Protein AF-A0A848WX81-F1 (afdb_monomer)

Mean predicted aligned error: 7.04 Å

Solvent-accessible surface area (backbone atoms only — not comparable to full-atom values): 6512 Å² total; per-residue (Å²): 119,95,84,61,68,53,69,89,22,53,41,57,75,42,74,64,41,34,49,52,48,50,52,27,6,57,24,50,60,36,58,73,64,52,86,50,40,53,84,55,21,30,39,70,46,31,45,72,75,39,48,68,60,40,50,52,48,36,71,75,60,50,92,62,84,68,62,65,68,58,79,91,73,51,80,84,51,75,95,47,70,89,64,57,77,91,72,55,85,74,92,71,80,56,77,88,65,72,72,63,75,82,85,122

Radius of gyration: 19.51 Å; Cα contacts (8 Å, |Δi|>4): 90; chains: 1; bounding box: 43×39×43 Å

pLDDT: mean 90.36, std 10.12, range [44.41, 98.38]

Secondary structure (DSSP, 8-state):
-TT-TTTTSGGGS-HHHHHHHHHHHHTT-SPPSSSS--S--SHHHHHHH-HHHHHHHHHHHTT-------GGG----GGGTT--GGGPPPP---GGGTT-----

Sequence (104 aa):
MAAGLWKDKYAANNKNEYFAEGVQSWFDNNREPDHDHNHVNTRAELIEYDPDLAALLKEVFGDTELVYVRPPDRKDQAHLKGYDYSKSPKFVWPKRLRLIDLKK

Foldseek 3Di:
DVVCPQPQAQLPPDVVSVLVQLVQQDQLRHDDDDNRDYHRRHLVSCCVRPVPSNVVVCVVPNPDPHHDDDPVRDPPCVVCVVPDPVPDDDDDDDPVVVPDPPPD

Str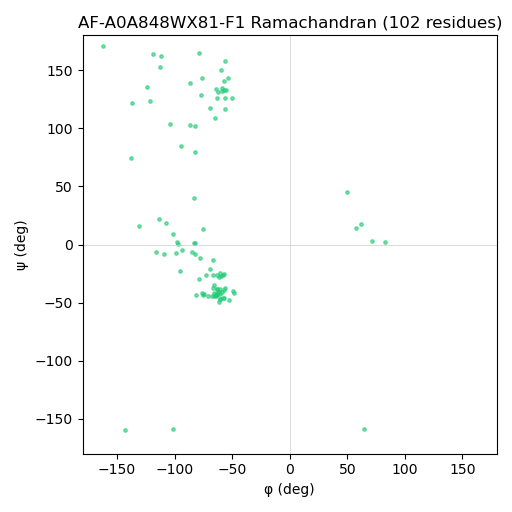ucture (mmCIF, N/CA/C/O backbone):
data_AF-A0A848WX81-F1
#
_entry.id   AF-A0A848WX81-F1
#
loop_
_atom_site.group_PDB
_atom_site.id
_atom_site.type_symbol
_atom_site.label_atom_id
_atom_site.label_alt_id
_atom_site.label_comp_id
_atom_site.label_asym_id
_atom_site.label_entity_id
_atom_site.label_seq_id
_atom_site.pdbx_PDB_ins_code
_atom_site.Cartn_x
_atom_site.Cartn_y
_atom_site.Cartn_z
_atom_site.occupancy
_atom_site.B_iso_or_equiv
_atom_site.auth_seq_id
_atom_site.auth_comp_id
_atom_site.auth_asym_id
_atom_site.auth_atom_id
_atom_site.pdbx_PDB_model_num
ATOM 1 N N . MET A 1 1 ? -9.567 9.432 14.082 1.00 59.78 1 MET A N 1
ATOM 2 C CA . MET A 1 1 ? -10.031 8.030 14.129 1.00 59.78 1 MET A CA 1
ATOM 3 C C . MET A 1 1 ? -10.506 7.725 15.537 1.00 59.78 1 MET A C 1
ATOM 5 O O . MET A 1 1 ? -9.754 7.978 16.468 1.00 59.78 1 MET A O 1
ATOM 9 N N . ALA A 1 2 ? -11.751 7.275 15.709 1.00 61.84 2 ALA A N 1
ATOM 10 C CA . ALA A 1 2 ? -12.356 7.094 17.035 1.00 61.84 2 ALA A CA 1
ATOM 11 C C . ALA A 1 2 ? -11.789 5.884 17.807 1.00 61.84 2 ALA A C 1
ATOM 13 O O . ALA A 1 2 ? -11.771 5.905 19.032 1.00 61.84 2 ALA A O 1
ATOM 14 N N . ALA A 1 3 ? -11.275 4.874 17.098 1.00 80.19 3 ALA A N 1
ATOM 15 C CA . ALA A 1 3 ? -10.751 3.637 17.684 1.00 80.19 3 ALA A CA 1
ATOM 16 C C . ALA A 1 3 ? -9.280 3.715 18.151 1.00 80.19 3 ALA A C 1
ATOM 18 O O . ALA A 1 3 ? -8.773 2.765 18.734 1.00 80.19 3 ALA A O 1
ATOM 19 N N . GLY A 1 4 ? -8.564 4.817 17.884 1.00 87.69 4 GLY A N 1
ATOM 20 C CA . GLY A 1 4 ? -7.137 4.949 18.227 1.00 87.69 4 GLY A CA 1
ATOM 21 C C . GLY A 1 4 ? -6.177 4.105 17.372 1.00 87.69 4 GLY A C 1
ATOM 22 O O . GLY A 1 4 ? -4.970 4.148 17.605 1.00 87.69 4 GLY A O 1
ATOM 23 N N . LEU A 1 5 ? -6.693 3.382 16.374 1.00 93.38 5 LEU A N 1
ATOM 24 C CA . LEU A 1 5 ? -5.895 2.665 15.380 1.00 93.38 5 LEU A CA 1
ATOM 25 C C . LEU A 1 5 ? -4.990 3.627 14.605 1.00 93.38 5 LEU A C 1
ATOM 27 O O . LEU A 1 5 ? -5.319 4.805 14.444 1.00 93.38 5 LEU A O 1
ATOM 31 N N . TRP A 1 6 ? -3.844 3.114 14.152 1.00 94.12 6 TRP A N 1
ATOM 32 C CA . TRP A 1 6 ? -2.838 3.832 13.359 1.00 94.12 6 TRP A CA 1
ATOM 33 C C . TRP A 1 6 ? -2.270 5.094 14.017 1.00 94.12 6 TRP A C 1
ATOM 35 O O . TRP A 1 6 ? -1.639 5.913 13.351 1.00 94.12 6 TRP A O 1
ATOM 45 N N . LYS A 1 7 ? -2.496 5.287 15.320 1.00 93.88 7 LYS A N 1
ATOM 46 C CA . LYS A 1 7 ? -2.049 6.480 16.033 1.00 93.88 7 LYS A CA 1
ATOM 47 C C . LYS A 1 7 ? -0.541 6.686 15.860 1.00 93.88 7 LYS A C 1
ATOM 49 O O . LYS A 1 7 ? 0.239 5.754 16.032 1.00 93.88 7 LYS A O 1
ATOM 54 N N . ASP A 1 8 ? -0.172 7.924 15.539 1.00 93.50 8 ASP A N 1
ATOM 55 C CA . ASP A 1 8 ? 1.205 8.371 15.293 1.00 93.50 8 ASP A CA 1
ATOM 56 C C . ASP A 1 8 ? 1.890 7.671 14.098 1.00 93.50 8 ASP A C 1
ATOM 58 O O . ASP A 1 8 ? 3.110 7.719 13.967 1.00 93.50 8 ASP A O 1
ATOM 62 N N . LYS A 1 9 ? 1.111 7.033 13.211 1.00 95.12 9 LYS A N 1
ATOM 63 C CA . LYS A 1 9 ? 1.584 6.371 11.987 1.00 95.12 9 LYS A CA 1
ATOM 64 C C . LYS A 1 9 ? 1.123 7.090 10.733 1.00 95.12 9 LYS A C 1
ATOM 66 O O . LYS A 1 9 ? 0.168 7.866 10.760 1.00 95.12 9 LYS A O 1
ATOM 71 N N . TYR A 1 10 ? 1.786 6.801 9.616 1.00 93.56 10 TYR A N 1
ATOM 72 C CA . TYR A 1 10 ? 1.555 7.477 8.343 1.00 93.56 10 TYR A CA 1
ATOM 73 C C . TYR A 1 10 ? 0.097 7.372 7.880 1.00 93.56 10 TYR A C 1
ATOM 75 O O . TYR A 1 10 ? -0.495 8.370 7.468 1.00 93.56 10 TYR A O 1
ATOM 83 N N . ALA A 1 11 ? -0.523 6.206 8.085 1.00 95.00 11 ALA A N 1
ATOM 84 C CA . ALA A 1 11 ? -1.939 5.961 7.814 1.00 95.00 11 ALA A CA 1
ATOM 85 C C . ALA A 1 11 ? -2.893 6.923 8.554 1.00 95.00 11 ALA A C 1
ATOM 87 O O . ALA A 1 11 ? -3.994 7.188 8.077 1.00 95.00 11 ALA A O 1
ATOM 88 N N . ALA A 1 12 ? -2.493 7.494 9.698 1.00 95.06 12 ALA A N 1
ATOM 89 C CA . ALA A 1 12 ? -3.313 8.455 10.437 1.00 95.06 12 ALA A CA 1
ATOM 90 C C . ALA A 1 12 ? -3.233 9.895 9.916 1.00 95.06 12 ALA A C 1
ATOM 92 O O . ALA A 1 12 ? -4.012 10.736 10.371 1.00 95.06 12 ALA A O 1
ATOM 93 N N . ASN A 1 13 ? -2.337 10.194 8.970 1.00 95.00 13 ASN A N 1
ATOM 94 C CA . ASN A 1 13 ? -2.127 11.560 8.493 1.00 95.00 13 ASN A CA 1
ATOM 95 C C . ASN A 1 13 ? -3.348 12.124 7.758 1.00 95.00 13 ASN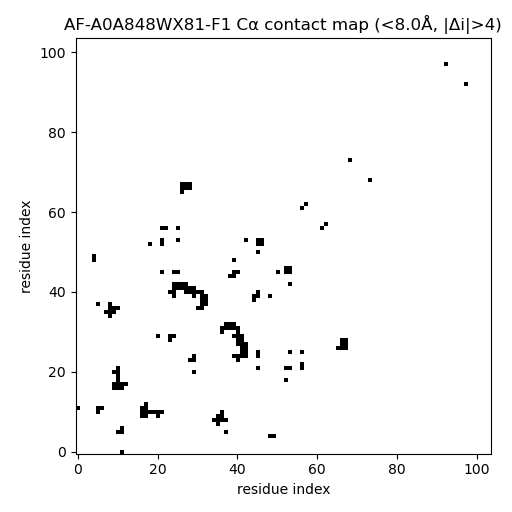 A C 1
ATOM 97 O O . ASN A 1 13 ? -3.719 13.279 7.966 1.00 95.00 13 ASN A O 1
ATOM 101 N N . ASN A 1 14 ? -3.972 11.338 6.876 1.00 95.31 14 ASN A N 1
ATOM 102 C CA . ASN A 1 14 ? -5.202 11.723 6.188 1.00 95.31 14 ASN A CA 1
ATOM 103 C C . ASN A 1 14 ? -5.926 10.499 5.598 1.00 95.31 14 ASN A C 1
ATOM 105 O O . ASN A 1 14 ? -5.382 9.401 5.545 1.00 95.31 14 ASN A O 1
ATOM 109 N N . LYS A 1 15 ? -7.156 10.703 5.107 1.00 95.75 15 LYS A N 1
ATOM 110 C CA . LYS A 1 15 ? -7.994 9.630 4.542 1.00 95.75 15 LYS A CA 1
ATOM 111 C C . LYS A 1 15 ? -7.395 8.929 3.314 1.00 95.75 15 LYS A C 1
ATOM 113 O O . LYS A 1 15 ? -7.732 7.779 3.063 1.00 95.75 15 LYS A O 1
ATOM 118 N N . ASN A 1 16 ? -6.560 9.622 2.537 1.00 97.50 16 ASN A N 1
ATOM 119 C CA . ASN A 1 16 ? -5.927 9.041 1.357 1.00 97.50 16 ASN A CA 1
ATOM 120 C C . ASN A 1 16 ? -4.778 8.123 1.781 1.00 97.50 16 ASN A C 1
ATOM 122 O O . ASN A 1 16 ? -4.690 7.029 1.242 1.00 97.50 16 ASN A O 1
ATOM 126 N N . GLU A 1 17 ? -3.970 8.522 2.772 1.00 97.19 17 GLU A N 1
ATOM 127 C CA . GLU A 1 17 ? -2.936 7.639 3.337 1.00 97.19 17 GLU A CA 1
ATOM 128 C C . GLU A 1 17 ? -3.557 6.449 4.056 1.00 97.19 17 GLU A C 1
ATOM 130 O O . GLU A 1 17 ? -3.128 5.327 3.846 1.00 97.19 17 GLU A O 1
ATOM 135 N N . TYR A 1 18 ? -4.628 6.660 4.822 1.00 97.12 18 TYR A N 1
ATOM 136 C CA . TYR A 1 18 ? -5.376 5.569 5.448 1.00 97.12 18 TYR A CA 1
ATOM 137 C C . TYR A 1 18 ? -5.806 4.507 4.428 1.00 97.12 18 TYR A C 1
ATOM 139 O O . TYR A 1 18 ? -5.583 3.313 4.619 1.00 97.12 18 TYR A O 1
ATOM 147 N N . PHE A 1 19 ? -6.376 4.950 3.303 1.00 98.12 19 PHE A N 1
ATOM 148 C CA . PHE A 1 19 ? -6.755 4.048 2.224 1.00 98.12 19 PHE A CA 1
ATOM 149 C C . PHE A 1 19 ? -5.533 3.419 1.541 1.00 98.12 19 PHE A C 1
ATOM 151 O O . PHE A 1 19 ? -5.529 2.216 1.306 1.00 98.12 19 PHE A O 1
ATOM 158 N N . ALA A 1 20 ? -4.492 4.196 1.235 1.00 98.00 20 ALA A N 1
ATOM 159 C CA . ALA A 1 20 ? -3.301 3.710 0.541 1.00 98.00 20 ALA A CA 1
ATOM 160 C C . ALA A 1 20 ? -2.524 2.670 1.361 1.00 98.00 20 ALA A C 1
ATOM 162 O O . ALA A 1 20 ? -2.136 1.637 0.821 1.00 98.00 20 ALA A O 1
ATOM 163 N N . GLU A 1 21 ? -2.334 2.913 2.654 1.00 98.00 21 GLU A N 1
ATOM 164 C CA . GLU A 1 21 ? -1.693 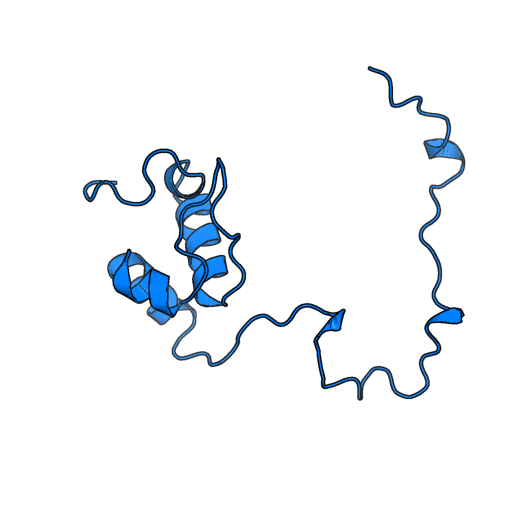1.991 3.594 1.00 98.00 21 GLU A CA 1
ATOM 165 C C . GLU A 1 21 ? -2.519 0.710 3.752 1.00 98.00 21 GLU A C 1
ATOM 167 O O . GLU A 1 21 ? -1.982 -0.392 3.643 1.00 98.00 21 GLU A O 1
ATOM 172 N N . GLY A 1 22 ? -3.845 0.836 3.873 1.00 97.69 22 GLY A N 1
ATOM 173 C CA . GLY A 1 22 ? -4.750 -0.311 3.852 1.00 97.69 22 GLY A CA 1
ATOM 174 C C . GLY A 1 22 ? -4.629 -1.139 2.572 1.00 97.69 22 GLY A C 1
ATOM 175 O O . GLY A 1 22 ? -4.525 -2.360 2.640 1.00 97.69 22 GLY A O 1
ATOM 176 N N . VAL A 1 23 ? -4.598 -0.495 1.400 1.00 97.88 23 VAL A N 1
ATOM 177 C CA . VAL A 1 23 ? -4.413 -1.169 0.101 1.00 97.88 23 VAL A CA 1
ATOM 178 C C . VAL A 1 23 ? -3.075 -1.902 0.045 1.00 97.88 23 VAL A C 1
ATOM 180 O O . VAL A 1 23 ? -3.023 -3.030 -0.442 1.00 97.88 23 VAL A O 1
ATOM 183 N N . GLN A 1 24 ? -1.995 -1.291 0.539 1.00 97.50 24 GLN A N 1
ATOM 184 C CA . GLN A 1 24 ? -0.691 -1.947 0.598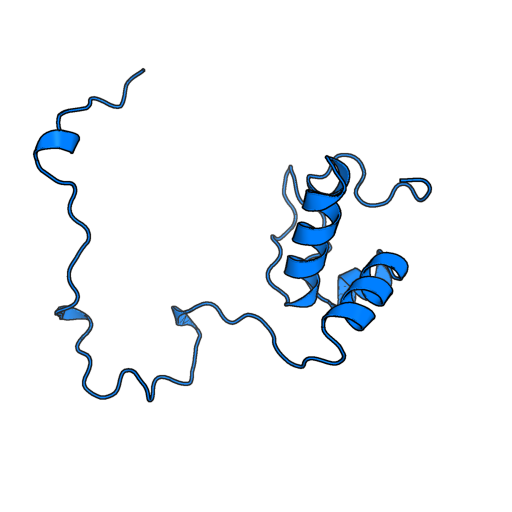 1.00 97.50 24 GLN A CA 1
ATOM 185 C C . GLN A 1 24 ? -0.756 -3.213 1.458 1.00 97.50 24 GLN A C 1
ATOM 187 O O . GLN A 1 24 ? -0.320 -4.266 0.993 1.00 97.50 24 GLN A O 1
ATOM 192 N N . SER A 1 25 ? -1.360 -3.150 2.650 1.00 97.75 25 SER A N 1
ATOM 193 C CA . SER A 1 25 ? -1.514 -4.324 3.519 1.00 97.75 25 SER A CA 1
ATOM 194 C C . SER A 1 25 ? -2.459 -5.360 2.899 1.00 97.75 25 SER A C 1
ATOM 196 O O . SER A 1 25 ? -2.166 -6.546 2.939 1.00 97.75 25 SER A O 1
ATOM 198 N N . TRP A 1 26 ? -3.533 -4.948 2.215 1.00 98.00 26 TRP A N 1
ATOM 199 C CA . TRP A 1 26 ? -4.466 -5.856 1.529 1.00 98.00 26 TRP A CA 1
ATOM 200 C C . TRP A 1 26 ? -3.807 -6.727 0.451 1.00 98.00 26 TRP A C 1
ATOM 202 O O . TRP A 1 26 ? -4.301 -7.817 0.159 1.00 98.00 26 TRP A O 1
ATOM 212 N N . PHE A 1 27 ? -2.708 -6.267 -0.148 1.00 97.62 27 PHE A N 1
ATOM 213 C CA . PHE A 1 27 ? -1.936 -7.012 -1.148 1.00 97.62 27 PHE A CA 1
ATOM 214 C C . PHE A 1 27 ? -0.584 -7.523 -0.615 1.00 97.62 27 PHE A C 1
ATOM 216 O O . PHE A 1 27 ? 0.291 -7.850 -1.418 1.00 97.62 27 PHE A O 1
ATOM 223 N N . ASP A 1 28 ? -0.416 -7.588 0.709 1.00 96.62 28 ASP A N 1
ATOM 224 C CA . ASP A 1 28 ? 0.801 -7.990 1.434 1.00 96.62 28 ASP A CA 1
ATOM 225 C C . ASP A 1 28 ? 2.069 -7.266 0.949 1.00 96.62 28 ASP A C 1
ATOM 227 O O . ASP A 1 28 ? 3.118 -7.861 0.689 1.00 96.62 28 ASP A O 1
ATOM 231 N N . ASN A 1 29 ? 1.955 -5.953 0.762 1.00 95.88 29 ASN A N 1
ATOM 232 C CA . ASN A 1 29 ? 3.034 -5.102 0.273 1.00 95.88 29 ASN A CA 1
ATOM 233 C C . ASN A 1 29 ? 3.244 -3.845 1.124 1.00 95.88 29 ASN A C 1
ATOM 235 O O . ASN A 1 29 ? 3.873 -2.897 0.650 1.00 95.88 29 ASN A O 1
ATOM 239 N N . ASN A 1 30 ? 2.705 -3.791 2.343 1.00 96.00 30 ASN A N 1
ATOM 240 C CA . ASN A 1 30 ? 3.054 -2.687 3.230 1.00 96.00 30 ASN A CA 1
ATOM 241 C C . ASN A 1 30 ? 4.425 -2.928 3.877 1.00 96.00 30 ASN A C 1
ATOM 243 O O . ASN A 1 30 ? 4.993 -4.024 3.825 1.00 96.00 30 ASN A O 1
ATOM 247 N N . ARG A 1 31 ? 4.990 -1.875 4.457 1.00 93.25 31 ARG A N 1
ATOM 248 C CA . ARG A 1 31 ? 6.278 -1.920 5.136 1.00 93.25 31 ARG A CA 1
ATOM 249 C C . ARG A 1 31 ? 6.162 -2.570 6.505 1.00 93.25 31 ARG A C 1
ATOM 251 O O . ARG A 1 31 ? 5.205 -2.358 7.238 1.00 93.25 31 ARG A O 1
ATOM 258 N N . GLU A 1 32 ? 7.206 -3.320 6.836 1.00 90.94 32 GLU A N 1
ATOM 259 C CA . GLU A 1 32 ? 7.484 -3.775 8.196 1.00 90.94 32 GLU A CA 1
ATOM 260 C C . GLU A 1 32 ? 7.577 -2.583 9.171 1.00 90.94 32 GLU A C 1
ATOM 262 O O . GLU A 1 32 ? 7.879 -1.464 8.738 1.00 90.94 32 GLU A O 1
ATOM 267 N N . PRO A 1 33 ? 7.385 -2.814 10.483 1.00 93.38 33 PRO A N 1
ATOM 268 C CA . PRO A 1 33 ? 7.408 -1.765 11.491 1.00 93.38 33 PRO A CA 1
ATOM 269 C C . PRO A 1 33 ? 8.638 -0.861 11.410 1.00 93.38 33 PRO A C 1
ATOM 271 O O . PRO A 1 33 ? 9.782 -1.310 11.519 1.00 93.38 33 PRO A O 1
ATOM 274 N N . ASP A 1 34 ? 8.390 0.441 11.328 1.00 92.56 34 ASP A N 1
ATOM 275 C CA . ASP A 1 34 ? 9.413 1.471 11.456 1.00 92.56 34 ASP A CA 1
ATOM 276 C C . ASP A 1 34 ? 8.850 2.696 12.205 1.00 92.56 34 ASP A C 1
ATOM 278 O O . ASP A 1 34 ? 7.888 2.601 12.980 1.00 92.56 34 ASP A O 1
ATOM 282 N N . HIS A 1 35 ? 9.486 3.855 12.041 1.00 92.81 35 HIS A N 1
ATOM 283 C CA . HIS A 1 35 ? 8.994 5.097 12.629 1.00 92.81 35 HIS A CA 1
ATOM 284 C C . HIS A 1 35 ? 7.553 5.404 12.183 1.00 92.81 35 HIS A C 1
ATOM 286 O O . HIS A 1 35 ? 6.689 5.669 13.022 1.00 92.81 35 HIS A O 1
ATOM 292 N N . ASP A 1 36 ? 7.283 5.271 10.888 1.00 93.25 36 ASP A N 1
ATOM 293 C CA . ASP A 1 36 ? 6.063 5.713 10.219 1.00 93.25 36 ASP A CA 1
ATOM 294 C C . ASP A 1 36 ? 5.019 4.594 10.075 1.00 93.25 36 ASP A C 1
ATOM 296 O O . ASP A 1 36 ? 3.825 4.885 10.005 1.00 93.25 36 ASP A O 1
ATOM 300 N N . HIS A 1 37 ? 5.434 3.325 10.108 1.00 95.00 37 HIS A N 1
ATOM 301 C CA . HIS A 1 37 ? 4.578 2.149 9.908 1.00 95.00 37 HIS A CA 1
ATOM 302 C C . HIS A 1 37 ? 4.452 1.331 11.206 1.00 95.00 37 HIS A C 1
ATOM 304 O O . HIS A 1 37 ? 5.303 1.402 12.100 1.00 95.00 37 HIS A O 1
ATOM 310 N N . ASN A 1 38 ? 3.345 0.608 11.372 1.00 93.38 38 ASN A N 1
ATOM 311 C CA . ASN A 1 38 ? 3.145 -0.331 12.483 1.00 93.38 38 ASN A CA 1
ATOM 312 C C . ASN A 1 38 ? 3.373 -1.780 12.005 1.00 93.38 38 ASN A C 1
ATOM 314 O O . ASN A 1 38 ? 4.073 -2.004 11.029 1.00 93.38 38 ASN A O 1
ATOM 318 N N . HIS A 1 39 ? 2.823 -2.756 12.726 1.00 95.62 39 HIS A N 1
ATOM 319 C CA . HIS A 1 39 ? 2.944 -4.187 12.426 1.00 95.62 39 HIS A CA 1
ATOM 320 C C . HIS A 1 39 ? 1.964 -4.699 11.368 1.00 95.62 39 HIS A C 1
ATOM 322 O O . HIS A 1 39 ? 1.929 -5.893 11.136 1.00 95.62 39 HIS A O 1
ATOM 328 N N . VAL A 1 40 ? 1.121 -3.845 10.786 1.00 97.25 40 VAL A N 1
ATOM 329 C CA . VAL A 1 40 ? 0.045 -4.288 9.896 1.00 97.25 40 VAL A CA 1
ATOM 330 C C . VAL A 1 40 ? 0.530 -4.223 8.459 1.00 97.25 40 VAL A C 1
ATOM 332 O O . VAL A 1 40 ? 0.288 -3.234 7.763 1.00 97.25 40 VAL A O 1
ATOM 335 N N . ASN A 1 41 ? 1.208 -5.271 7.997 1.00 97.06 41 ASN A N 1
ATOM 336 C CA . ASN A 1 41 ? 1.769 -5.313 6.649 1.00 97.06 41 ASN A CA 1
ATOM 337 C C . ASN A 1 41 ? 1.187 -6.374 5.720 1.00 97.06 41 ASN A C 1
ATOM 339 O O . ASN A 1 41 ? 1.441 -6.330 4.512 1.00 97.06 41 ASN A O 1
ATOM 343 N N . THR A 1 42 ? 0.331 -7.239 6.249 1.00 97.19 42 THR A N 1
ATOM 344 C CA . THR A 1 42 ? -0.397 -8.265 5.500 1.00 97.19 42 THR A CA 1
ATOM 345 C C . THR A 1 42 ? -1.910 -8.081 5.584 1.00 97.19 42 THR A C 1
ATOM 347 O O . THR A 1 42 ? -2.441 -7.398 6.467 1.00 97.19 42 THR A O 1
ATOM 350 N N . ARG A 1 43 ? -2.641 -8.741 4.680 1.00 97.50 43 ARG A N 1
ATOM 351 C CA . ARG A 1 43 ? -4.106 -8.751 4.690 1.00 97.50 43 ARG A CA 1
ATOM 352 C C . ARG A 1 43 ? -4.637 -9.404 5.958 1.00 97.50 43 ARG A C 1
ATOM 354 O O . ARG A 1 43 ? -5.644 -8.956 6.496 1.00 97.50 43 ARG A O 1
ATOM 361 N N . ALA A 1 44 ? -3.972 -10.462 6.419 1.00 97.25 44 ALA A N 1
ATOM 362 C CA . ALA A 1 44 ? -4.357 -11.180 7.627 1.00 97.25 44 ALA A CA 1
ATOM 363 C C . ALA A 1 44 ? -4.296 -10.264 8.857 1.00 97.25 44 ALA A C 1
ATOM 365 O O . ALA A 1 44 ? -5.286 -10.146 9.575 1.00 97.25 44 ALA A O 1
ATOM 366 N N . GLU A 1 45 ? -3.183 -9.551 9.040 1.00 97.88 45 GLU A N 1
ATOM 367 C CA . GLU A 1 45 ? -3.038 -8.577 10.128 1.00 97.88 45 GLU A CA 1
ATOM 368 C C . GLU A 1 45 ? -4.034 -7.428 9.990 1.00 97.88 45 GLU A C 1
ATOM 370 O O . GLU A 1 45 ? -4.589 -6.983 10.989 1.00 97.88 45 GLU A O 1
ATOM 375 N N . LEU A 1 46 ? -4.308 -6.962 8.765 1.00 97.75 46 LEU A N 1
ATOM 376 C CA . LEU A 1 46 ? -5.277 -5.890 8.543 1.00 97.75 46 LEU A CA 1
ATOM 377 C C . LEU A 1 46 ? -6.694 -6.302 8.954 1.00 97.75 46 LEU A C 1
ATOM 379 O O . LEU A 1 46 ? -7.390 -5.513 9.584 1.00 97.75 46 LEU A O 1
ATOM 383 N N . ILE A 1 47 ? -7.115 -7.525 8.623 1.00 97.44 47 ILE A N 1
ATOM 384 C CA . ILE A 1 47 ? -8.428 -8.060 9.015 1.00 97.44 47 ILE A CA 1
ATOM 385 C C . ILE A 1 47 ? -8.567 -8.112 10.541 1.00 97.44 47 ILE A C 1
ATOM 387 O O . ILE A 1 47 ? -9.646 -7.834 11.062 1.00 97.44 47 ILE A O 1
ATOM 391 N N . GLU A 1 48 ? -7.496 -8.466 11.253 1.00 97.88 48 GLU A N 1
ATOM 392 C CA . GLU A 1 48 ? -7.492 -8.519 12.717 1.00 97.88 48 GLU A CA 1
ATOM 393 C C . GLU A 1 48 ? -7.444 -7.120 13.351 1.00 97.88 48 GLU A C 1
ATOM 395 O O . GLU A 1 48 ? -8.165 -6.846 14.310 1.00 97.88 48 GLU A O 1
ATOM 400 N N . TYR A 1 49 ? -6.612 -6.230 12.810 1.00 97.44 49 TYR A N 1
ATOM 401 C CA . TYR A 1 49 ? -6.330 -4.920 13.390 1.00 97.44 49 TYR A CA 1
ATOM 402 C C . TYR A 1 49 ? -7.399 -3.864 13.080 1.00 97.44 49 TYR A C 1
ATOM 404 O O . TYR A 1 49 ? -7.781 -3.098 13.966 1.00 97.44 49 TYR A O 1
ATOM 412 N N . ASP A 1 50 ? -7.866 -3.803 11.830 1.00 97.75 50 ASP A N 1
ATOM 413 C CA . ASP A 1 50 ? -8.816 -2.803 11.330 1.00 97.75 50 ASP A CA 1
ATOM 414 C C . ASP A 1 50 ? -9.876 -3.462 10.422 1.00 97.75 50 ASP A C 1
ATOM 416 O O . ASP A 1 50 ? -9.834 -3.342 9.189 1.00 97.75 50 ASP A O 1
ATOM 420 N N . PRO A 1 51 ? -10.837 -4.197 11.015 1.00 97.50 51 PRO A N 1
ATOM 421 C CA . PRO A 1 51 ? -11.837 -4.951 10.262 1.00 97.50 51 PRO A CA 1
ATOM 422 C C . PRO A 1 51 ? -12.761 -4.061 9.419 1.00 97.50 51 PRO A C 1
ATOM 424 O O . PRO A 1 51 ? -13.257 -4.511 8.386 1.00 97.50 51 PRO A O 1
ATOM 427 N N . ASP A 1 52 ? -12.970 -2.801 9.813 1.00 97.12 52 ASP A N 1
ATOM 428 C CA . ASP A 1 52 ? -13.788 -1.849 9.057 1.00 97.12 52 ASP A CA 1
ATOM 429 C C . ASP A 1 52 ? -13.079 -1.424 7.763 1.00 97.12 52 ASP A C 1
ATOM 431 O O . ASP A 1 52 ? -13.686 -1.422 6.686 1.00 97.12 52 ASP A O 1
ATOM 435 N N . LEU A 1 53 ? -11.776 -1.117 7.835 1.00 97.44 53 LEU A N 1
ATOM 436 C CA . LEU A 1 53 ? -10.972 -0.874 6.638 1.00 97.44 53 LEU A CA 1
ATOM 437 C C . LEU A 1 53 ? -10.890 -2.128 5.767 1.00 97.44 53 LEU A C 1
ATOM 439 O O . LEU A 1 53 ? -11.067 -2.042 4.553 1.00 97.44 53 LEU A O 1
ATOM 443 N N . ALA A 1 54 ? -10.680 -3.299 6.369 1.00 97.81 54 ALA A N 1
ATOM 444 C CA . ALA A 1 54 ? -10.653 -4.561 5.637 1.00 97.81 54 ALA A CA 1
ATOM 445 C C . ALA A 1 54 ? -11.974 -4.825 4.890 1.00 97.81 54 ALA A C 1
ATOM 447 O O . ALA A 1 54 ? -11.951 -5.253 3.736 1.00 97.81 54 ALA A O 1
ATOM 448 N N . ALA A 1 55 ? -13.125 -4.525 5.501 1.00 98.25 55 ALA A N 1
ATOM 449 C CA . ALA A 1 55 ? -14.433 -4.655 4.861 1.00 98.25 55 ALA A CA 1
ATOM 450 C C . ALA A 1 55 ? -14.587 -3.710 3.659 1.00 98.25 55 ALA A C 1
ATOM 452 O O . ALA A 1 55 ? -15.041 -4.143 2.598 1.00 98.25 55 ALA A O 1
ATOM 453 N N . LEU A 1 56 ? -14.146 -2.454 3.788 1.00 98.12 56 LEU A N 1
ATOM 454 C CA . LEU A 1 56 ? -14.135 -1.495 2.679 1.00 98.12 56 LEU A CA 1
ATOM 455 C C . LEU A 1 56 ? -13.256 -1.984 1.520 1.00 98.12 56 LEU A C 1
ATOM 457 O O . LEU A 1 56 ? -13.663 -1.949 0.361 1.00 98.12 56 LEU A O 1
ATOM 461 N N . LEU A 1 57 ? -12.044 -2.456 1.813 1.00 98.31 57 LEU A N 1
ATOM 462 C CA . LEU A 1 57 ? -11.139 -2.958 0.778 1.00 98.31 57 LEU A CA 1
ATOM 463 C C . LEU A 1 57 ? -11.690 -4.228 0.124 1.00 98.31 57 LEU A C 1
ATOM 465 O O . LEU A 1 57 ? -11.566 -4.383 -1.090 1.00 98.31 57 LEU A O 1
ATOM 469 N N . LYS A 1 58 ? -12.373 -5.090 0.885 1.00 98.12 58 LYS A N 1
ATOM 470 C CA . LYS A 1 58 ? -13.097 -6.237 0.334 1.00 98.12 58 LYS A CA 1
ATOM 471 C C . LYS A 1 58 ? -14.216 -5.816 -0.617 1.00 98.12 58 LYS A C 1
ATOM 473 O O . LYS A 1 58 ? -14.386 -6.451 -1.651 1.00 98.12 58 LYS A O 1
ATOM 478 N N . GLU A 1 59 ? -14.968 -4.763 -0.308 1.00 98.38 59 GLU A N 1
ATOM 479 C CA . GLU A 1 59 ? -15.995 -4.235 -1.217 1.00 98.38 59 GLU A CA 1
ATOM 480 C C . GLU A 1 59 ? -15.380 -3.754 -2.542 1.00 98.38 59 GLU A C 1
ATOM 482 O O . GLU A 1 59 ? -15.918 -4.027 -3.615 1.00 98.38 59 GLU A O 1
ATOM 487 N N . VAL A 1 60 ? -14.224 -3.088 -2.478 1.00 97.94 60 VAL A N 1
ATOM 488 C CA . VAL A 1 60 ? -13.543 -2.525 -3.656 1.00 97.94 60 VAL A CA 1
ATOM 489 C C . VAL A 1 60 ? -12.838 -3.595 -4.497 1.00 97.94 60 VAL A C 1
ATOM 491 O O . VAL A 1 60 ? -12.902 -3.552 -5.726 1.00 97.94 60 VAL A O 1
ATOM 494 N N . PHE A 1 61 ? -12.137 -4.535 -3.861 1.00 97.50 61 PHE A N 1
ATOM 495 C CA . PHE A 1 61 ? -11.242 -5.484 -4.536 1.00 97.50 61 PHE A CA 1
ATOM 496 C C . PHE A 1 61 ? -11.759 -6.928 -4.563 1.00 97.50 61 PHE A C 1
ATOM 498 O O . PHE A 1 61 ? -11.170 -7.772 -5.243 1.00 97.50 61 PHE A O 1
ATO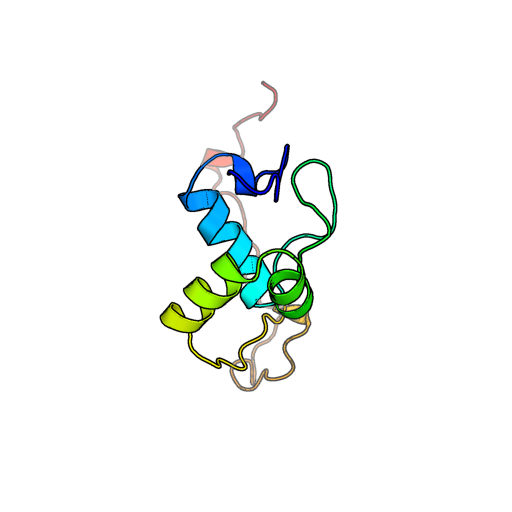M 505 N N . GLY A 1 62 ? -12.848 -7.224 -3.854 1.00 96.38 62 GLY A N 1
ATOM 506 C CA . GLY A 1 62 ? -13.414 -8.564 -3.730 1.00 96.38 62 GLY A CA 1
ATOM 507 C C . GLY A 1 62 ? -12.486 -9.550 -3.018 1.00 96.38 62 GLY A C 1
ATOM 508 O O . GLY A 1 62 ? -11.553 -9.176 -2.307 1.00 96.38 62 GLY A O 1
ATOM 509 N N . ASP A 1 63 ? -12.718 -10.839 -3.254 1.00 93.56 63 ASP A N 1
ATOM 510 C CA . ASP A 1 63 ? -11.908 -11.946 -2.727 1.00 93.56 63 ASP A CA 1
ATOM 511 C C . ASP A 1 63 ? -10.656 -12.213 -3.586 1.00 93.56 63 ASP A C 1
ATOM 513 O O . ASP A 1 63 ? -10.294 -13.354 -3.860 1.00 93.56 63 ASP A O 1
ATOM 517 N N . THR A 1 64 ? -10.004 -11.151 -4.065 1.00 92.31 64 THR A N 1
ATOM 518 C CA . THR A 1 64 ? -8.806 -11.259 -4.904 1.00 92.31 64 THR A CA 1
ATOM 519 C C . THR A 1 64 ? -7.707 -12.076 -4.221 1.00 92.31 64 THR A C 1
ATOM 521 O O . THR A 1 64 ? -7.271 -11.760 -3.116 1.00 92.31 64 THR A O 1
ATOM 524 N N . GLU A 1 65 ? -7.208 -13.107 -4.899 1.00 91.62 65 GLU A N 1
ATOM 525 C CA . GLU A 1 65 ? -6.066 -13.910 -4.436 1.00 91.62 65 GLU A CA 1
ATOM 526 C C . GLU A 1 65 ? -4.716 -13.268 -4.781 1.00 91.62 65 GLU A C 1
ATOM 528 O O . GLU A 1 65 ? -3.659 -13.838 -4.514 1.00 91.62 65 GLU A O 1
ATOM 533 N N . LEU A 1 66 ? -4.729 -12.084 -5.405 1.00 91.44 66 LEU A N 1
ATOM 534 C CA . LEU A 1 66 ? -3.502 -11.382 -5.736 1.00 91.44 66 LEU A CA 1
ATOM 535 C C . LEU A 1 66 ? -2.758 -11.025 -4.448 1.00 91.44 66 LEU A C 1
ATOM 537 O O . LEU A 1 66 ? -3.291 -10.346 -3.573 1.00 91.44 66 LEU A O 1
ATOM 541 N N . VAL A 1 67 ? -1.500 -11.442 -4.402 1.00 92.94 67 VAL A N 1
ATOM 542 C CA . VAL A 1 67 ? -0.507 -11.058 -3.403 1.00 92.94 67 VAL A CA 1
ATOM 543 C C . VAL A 1 67 ? 0.676 -10.482 -4.165 1.00 92.94 67 VAL A C 1
ATOM 545 O O . VAL A 1 67 ? 1.072 -11.009 -5.212 1.00 92.94 67 VAL A O 1
ATOM 548 N N . TYR A 1 68 ? 1.223 -9.365 -3.695 1.00 93.56 68 TYR A N 1
ATOM 549 C CA . TYR A 1 68 ? 2.367 -8.765 -4.355 1.00 93.56 68 TYR A CA 1
ATOM 550 C C . TYR A 1 68 ? 3.583 -9.692 -4.290 1.00 93.56 68 TYR A C 1
ATOM 552 O O . TYR A 1 68 ? 3.963 -10.216 -3.247 1.00 93.56 68 TYR A O 1
ATOM 560 N N . VAL A 1 69 ? 4.249 -9.839 -5.434 1.00 90.50 69 VAL A N 1
ATOM 561 C CA . VAL A 1 69 ? 5.535 -10.528 -5.532 1.00 90.50 69 VAL A CA 1
ATOM 562 C C . VAL A 1 69 ? 6.551 -9.554 -6.102 1.00 90.50 69 VAL A C 1
ATOM 564 O O . VAL A 1 69 ? 6.374 -9.012 -7.209 1.00 90.50 69 VAL A O 1
ATOM 567 N N . ARG A 1 70 ? 7.642 -9.345 -5.358 1.00 87.94 70 ARG A N 1
ATOM 568 C CA . ARG A 1 70 ? 8.746 -8.491 -5.804 1.00 87.94 70 ARG A CA 1
ATOM 569 C C . ARG A 1 70 ? 9.287 -9.004 -7.138 1.00 87.94 70 ARG A C 1
ATOM 571 O O . ARG A 1 70 ? 9.428 -10.213 -7.300 1.00 87.94 70 ARG A O 1
ATOM 578 N N . PRO A 1 71 ? 9.647 -8.119 -8.084 1.00 84.44 71 PRO A N 1
ATOM 579 C CA . PRO A 1 71 ? 10.122 -8.530 -9.403 1.00 84.44 71 PRO A CA 1
ATOM 580 C C . PRO A 1 71 ? 11.214 -9.619 -9.418 1.00 84.44 71 PRO A C 1
ATOM 582 O O . PRO A 1 71 ? 11.079 -10.530 -10.231 1.00 84.44 71 PRO A O 1
ATOM 585 N N . PRO A 1 72 ? 12.237 -9.603 -8.534 1.00 82.00 72 PRO A N 1
ATOM 586 C CA . PRO A 1 72 ? 13.256 -10.659 -8.502 1.00 82.00 72 PRO A CA 1
ATOM 587 C C . PRO A 1 72 ? 12.729 -12.038 -8.079 1.00 82.00 72 PRO A C 1
ATOM 589 O O . PRO A 1 72 ? 13.302 -13.049 -8.469 1.00 82.00 72 PRO A O 1
ATOM 592 N N . ASP A 1 73 ? 11.640 -12.077 -7.308 1.00 86.88 73 ASP A N 1
ATOM 593 C CA . ASP A 1 73 ? 11.065 -13.300 -6.733 1.00 86.88 73 ASP A CA 1
ATOM 594 C C . ASP A 1 73 ? 9.958 -13.901 -7.625 1.00 86.88 73 ASP A C 1
ATOM 596 O O . ASP A 1 73 ? 9.417 -14.974 -7.340 1.00 86.88 73 ASP A O 1
ATOM 600 N N . ARG A 1 74 ? 9.596 -13.224 -8.726 1.00 87.12 74 ARG A N 1
ATOM 601 C CA . ARG A 1 74 ? 8.568 -13.694 -9.665 1.00 87.12 74 ARG A CA 1
ATOM 602 C C . ARG A 1 74 ? 9.065 -14.929 -10.417 1.00 87.12 74 ARG A C 1
ATOM 604 O O . ARG A 1 74 ? 10.031 -14.864 -11.177 1.00 87.12 74 ARG A O 1
ATOM 611 N N . LYS A 1 75 ? 8.363 -16.050 -10.219 1.00 82.75 75 LYS A N 1
ATOM 612 C CA . LYS A 1 75 ? 8.698 -17.358 -10.812 1.00 82.75 75 LYS A CA 1
ATOM 613 C C . LYS A 1 75 ? 8.278 -17.485 -12.277 1.00 82.75 75 LYS A C 1
ATOM 615 O O . LYS A 1 75 ? 8.926 -18.205 -13.030 1.00 82.75 75 LYS A O 1
ATOM 620 N N . ASP A 1 76 ? 7.218 -16.790 -12.689 1.00 81.69 76 ASP A N 1
ATOM 621 C CA . ASP A 1 76 ? 6.799 -16.760 -14.090 1.00 81.69 76 ASP A CA 1
ATOM 622 C C . ASP A 1 76 ? 7.623 -15.734 -14.878 1.00 81.69 76 ASP A C 1
ATOM 624 O O . ASP A 1 76 ? 7.409 -14.521 -14.813 1.00 81.69 76 ASP A O 1
ATOM 628 N N . GLN A 1 77 ? 8.591 -16.254 -15.628 1.00 81.75 77 GLN A N 1
ATOM 629 C CA . GLN A 1 77 ? 9.466 -15.485 -16.505 1.00 81.75 77 GLN A CA 1
ATOM 630 C C . GLN A 1 77 ? 9.228 -15.823 -17.982 1.00 81.75 77 GLN A C 1
ATOM 632 O O . GLN A 1 77 ? 10.096 -15.575 -18.816 1.00 81.75 77 GLN A O 1
ATOM 637 N N . ALA A 1 78 ? 8.058 -16.370 -18.346 1.00 87.56 78 ALA A N 1
ATOM 638 C CA . ALA A 1 78 ? 7.758 -16.723 -19.737 1.00 87.56 78 ALA A CA 1
ATOM 639 C C . ALA A 1 78 ? 7.899 -15.519 -20.687 1.00 87.56 78 ALA A C 1
ATOM 641 O O . ALA A 1 78 ? 8.439 -15.644 -21.787 1.00 87.56 78 ALA A O 1
ATOM 642 N N . HIS A 1 79 ? 7.499 -14.331 -20.226 1.0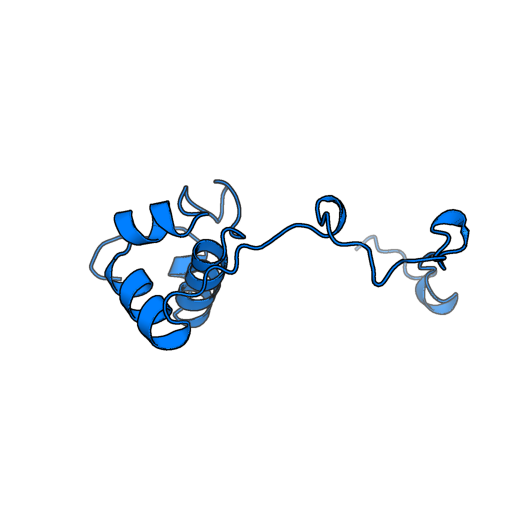0 85.06 79 HIS A N 1
ATOM 643 C CA . HIS A 1 79 ? 7.652 -13.064 -20.948 1.00 85.06 79 HIS A CA 1
ATOM 644 C C . HIS A 1 79 ? 9.116 -12.612 -21.134 1.00 85.06 79 HIS A C 1
ATOM 646 O O . HIS A 1 79 ? 9.382 -11.724 -21.938 1.00 85.06 79 HIS A O 1
ATOM 652 N N . LEU A 1 80 ? 10.067 -13.220 -20.420 1.00 86.44 80 LEU A N 1
ATOM 653 C CA . LEU A 1 80 ? 11.508 -12.952 -20.502 1.00 86.44 80 LEU A CA 1
ATOM 654 C C . LEU A 1 80 ? 12.249 -14.017 -21.320 1.00 86.44 80 LEU A C 1
ATOM 656 O O . LEU A 1 80 ? 13.479 -14.035 -21.350 1.00 86.44 80 LEU A O 1
ATOM 660 N N . LYS A 1 81 ? 11.531 -14.921 -21.998 1.00 89.44 81 LYS A N 1
ATOM 661 C CA . LYS A 1 81 ? 12.144 -15.963 -22.827 1.00 89.44 81 LYS A CA 1
ATOM 662 C C . LYS A 1 81 ? 13.056 -15.340 -23.891 1.00 89.44 81 LYS A C 1
ATOM 664 O O . LYS A 1 81 ? 12.598 -14.632 -24.781 1.00 89.44 81 LYS A O 1
ATOM 669 N N . GLY A 1 82 ? 14.350 -15.647 -23.810 1.00 89.94 82 GLY A N 1
ATOM 670 C CA . GLY A 1 82 ? 15.371 -15.121 -24.723 1.00 89.94 82 GLY A CA 1
ATOM 671 C C . GLY A 1 82 ? 15.900 -13.727 -24.366 1.00 89.94 82 GLY A C 1
ATOM 672 O O . GLY A 1 82 ? 16.743 -13.205 -25.092 1.00 89.94 82 GLY A O 1
ATOM 673 N N . TYR A 1 83 ? 15.446 -13.128 -23.260 1.00 88.06 83 TYR A N 1
ATOM 674 C CA . TYR A 1 83 ? 15.991 -11.874 -22.754 1.00 88.06 83 TYR A CA 1
ATOM 675 C C . TYR A 1 83 ? 17.334 -12.111 -22.051 1.00 88.06 83 TYR A C 1
ATOM 677 O O . TYR A 1 83 ? 17.453 -12.959 -21.170 1.00 88.06 83 TYR A O 1
ATOM 685 N N . ASP A 1 84 ? 18.350 -11.344 -22.436 1.00 88.44 84 ASP A N 1
ATOM 686 C CA . ASP A 1 84 ? 19.688 -11.399 -21.853 1.00 88.44 84 ASP A CA 1
ATOM 687 C C . ASP A 1 84 ? 19.894 -10.194 -20.928 1.00 88.44 84 ASP A C 1
ATOM 689 O O . ASP A 1 84 ? 20.138 -9.075 -21.387 1.00 88.44 84 ASP A O 1
ATOM 693 N N . TYR A 1 85 ? 19.817 -10.432 -19.616 1.00 84.69 85 TYR A N 1
ATOM 694 C CA . TYR A 1 85 ? 20.004 -9.402 -18.589 1.00 84.69 85 TYR A C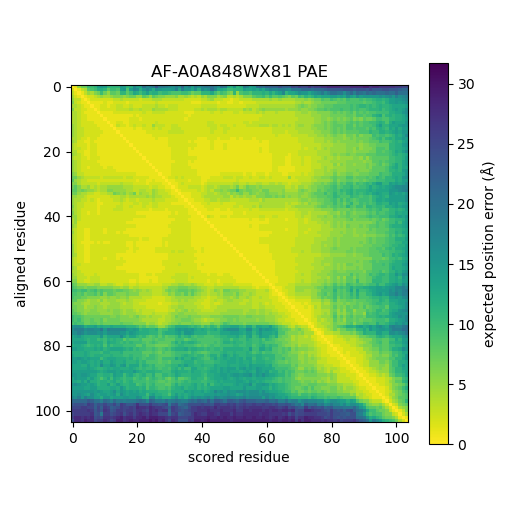A 1
ATOM 695 C C . TYR A 1 85 ? 21.361 -8.695 -18.671 1.00 84.69 85 TYR A C 1
ATOM 697 O O . TYR A 1 85 ? 21.482 -7.541 -18.258 1.00 84.69 85 TYR A O 1
ATOM 705 N N . SER A 1 86 ? 22.395 -9.347 -19.216 1.00 88.75 86 SER A N 1
ATOM 706 C CA . SER A 1 86 ? 23.713 -8.718 -19.363 1.00 88.75 86 SER A CA 1
ATOM 707 C C . SER A 1 86 ? 23.712 -7.595 -20.406 1.00 88.75 86 SER A C 1
ATOM 709 O O . SER A 1 86 ? 24.551 -6.694 -20.351 1.00 88.75 86 SER A O 1
ATOM 711 N N . LYS A 1 87 ? 22.734 -7.615 -21.320 1.00 92.69 87 LYS A N 1
ATOM 712 C CA . LYS A 1 87 ? 22.540 -6.621 -22.381 1.00 92.69 87 LYS A CA 1
ATOM 713 C C . LYS A 1 87 ? 21.510 -5.552 -22.021 1.00 92.69 87 LYS A C 1
ATOM 715 O O . LYS A 1 87 ? 21.260 -4.665 -22.839 1.00 92.69 87 LYS A O 1
ATOM 720 N N . SER A 1 88 ? 20.911 -5.604 -20.829 1.00 90.56 88 SER A N 1
ATOM 721 C CA . SER A 1 88 ? 19.953 -4.587 -20.391 1.00 90.56 88 SER A CA 1
ATOM 722 C C . SER A 1 88 ? 20.598 -3.192 -20.386 1.00 90.56 88 SER A C 1
ATOM 724 O O . SER A 1 88 ? 21.712 -3.030 -19.870 1.00 90.56 88 SER A O 1
ATOM 726 N N . PRO A 1 89 ? 19.918 -2.156 -20.914 1.00 90.44 89 PRO A N 1
ATOM 727 C CA . PRO A 1 89 ? 20.417 -0.794 -20.820 1.00 90.44 89 PRO A CA 1
ATOM 728 C C . PRO A 1 89 ? 20.506 -0.394 -19.348 1.00 90.44 89 PRO A C 1
ATOM 730 O O . PRO A 1 89 ? 19.560 -0.566 -18.579 1.00 90.44 89 PRO A O 1
ATOM 733 N N . LYS A 1 90 ? 21.648 0.162 -18.947 1.00 89.75 90 LYS A N 1
ATOM 734 C CA . LYS A 1 90 ? 21.794 0.753 -17.618 1.00 89.75 90 LYS A CA 1
ATOM 735 C C . LYS A 1 90 ? 21.319 2.192 -17.670 1.00 89.75 90 LYS A C 1
ATOM 737 O O . LYS A 1 90 ? 21.609 2.913 -18.625 1.00 89.75 90 LYS A O 1
ATOM 742 N N . PHE A 1 91 ? 20.609 2.613 -16.632 1.00 90.75 91 PHE A N 1
ATOM 743 C CA . PHE A 1 91 ? 20.281 4.018 -16.476 1.00 90.75 91 PHE A CA 1
ATOM 744 C C . PHE A 1 91 ? 21.570 4.849 -16.412 1.00 90.75 91 PHE A C 1
ATOM 746 O O . PHE A 1 91 ? 22.507 4.522 -15.683 1.00 90.75 91 PHE A O 1
ATOM 753 N N . VAL A 1 92 ? 21.609 5.927 -17.192 1.00 89.19 92 VAL A N 1
ATOM 754 C CA . VAL A 1 92 ? 22.723 6.871 -17.237 1.00 89.19 92 VAL A CA 1
ATOM 755 C C . VAL A 1 92 ? 22.143 8.275 -17.260 1.00 89.19 92 VAL A C 1
ATOM 757 O O . VAL A 1 92 ? 21.412 8.637 -18.182 1.00 89.19 92 VAL A O 1
ATOM 760 N N . TRP A 1 93 ? 22.515 9.097 -16.278 1.00 86.81 93 TRP A N 1
ATOM 761 C CA . TRP A 1 93 ? 22.101 10.495 -16.252 1.00 86.81 93 TRP A CA 1
ATOM 762 C C . TRP A 1 93 ? 22.537 11.223 -17.541 1.00 86.81 93 TRP A C 1
ATOM 764 O O . TRP A 1 93 ? 23.712 11.125 -17.942 1.00 86.81 93 TRP A O 1
ATOM 774 N N . PRO A 1 94 ? 21.635 11.990 -18.188 1.00 88.50 94 PRO A N 1
ATOM 775 C CA . PRO A 1 94 ? 21.993 12.881 -19.286 1.00 88.50 94 PRO A CA 1
ATOM 776 C C . PRO A 1 94 ? 23.128 13.821 -18.874 1.00 88.50 94 PRO A C 1
ATOM 778 O O . PRO A 1 94 ? 23.140 14.304 -17.744 1.00 88.50 94 PRO A O 1
ATOM 781 N N . LYS A 1 95 ? 24.060 14.134 -19.789 1.00 87.19 95 LYS A N 1
ATOM 782 C CA . LYS A 1 95 ? 25.233 14.987 -19.491 1.00 87.19 95 LYS A CA 1
ATOM 783 C C . LYS A 1 95 ? 24.854 16.292 -18.774 1.00 87.19 95 LYS A C 1
ATOM 785 O O . LYS A 1 95 ? 25.523 16.664 -17.818 1.00 87.19 95 LYS A O 1
ATOM 790 N N . ARG A 1 96 ? 23.740 16.922 -19.172 1.00 87.31 96 ARG A N 1
ATOM 791 C CA . ARG A 1 96 ? 23.226 18.169 -18.575 1.00 87.31 96 ARG A CA 1
ATOM 792 C C . ARG A 1 96 ? 22.877 18.070 -17.081 1.00 87.31 96 ARG A C 1
ATOM 794 O O . ARG A 1 96 ? 22.879 19.087 -16.410 1.00 87.31 96 ARG A O 1
ATOM 801 N N . LEU A 1 97 ? 22.572 16.872 -16.572 1.00 83.25 97 LEU A N 1
ATOM 802 C CA . LEU A 1 97 ? 22.200 16.634 -15.169 1.00 83.25 97 LEU A CA 1
ATOM 803 C C . LEU A 1 97 ? 23.371 16.122 -14.317 1.00 83.25 97 LEU A C 1
ATOM 805 O O . LEU A 1 97 ? 23.244 16.042 -13.104 1.00 83.25 97 LEU A O 1
ATOM 809 N N . 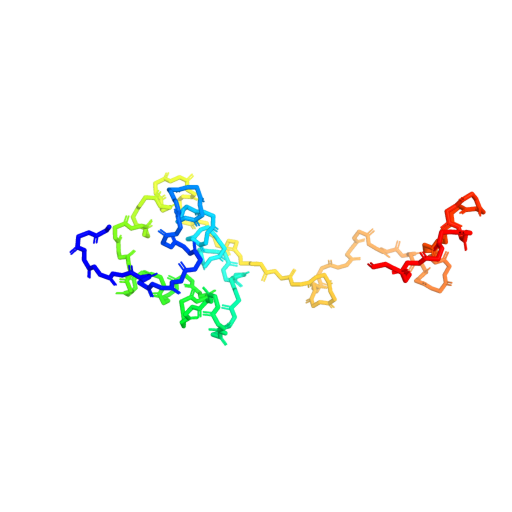ARG A 1 98 ? 24.525 15.802 -14.923 1.00 72.00 98 ARG A N 1
ATOM 810 C CA . ARG A 1 98 ? 25.725 15.357 -14.186 1.00 72.00 98 ARG A CA 1
ATOM 811 C C . ARG A 1 98 ? 26.491 16.498 -13.513 1.00 72.00 98 ARG A C 1
ATOM 813 O O . ARG A 1 98 ? 27.402 16.232 -12.744 1.00 72.00 98 ARG A O 1
ATOM 820 N N . LEU A 1 99 ? 26.160 17.743 -13.854 1.00 68.31 99 LEU A N 1
ATOM 821 C CA . LEU A 1 99 ? 26.849 18.952 -13.391 1.00 68.31 99 LEU A CA 1
ATOM 822 C C . LEU A 1 99 ? 26.145 19.631 -12.209 1.00 68.31 99 LEU A C 1
ATOM 824 O O . LEU A 1 99 ? 26.586 20.688 -11.769 1.00 68.31 99 LEU A O 1
ATOM 828 N N . ILE A 1 100 ? 25.049 19.056 -11.710 1.00 66.38 100 ILE A N 1
ATOM 829 C CA . ILE A 1 100 ? 24.372 19.572 -10.523 1.00 66.38 100 ILE A CA 1
ATOM 830 C C . ILE A 1 100 ? 25.066 18.945 -9.314 1.00 66.38 100 ILE A C 1
ATOM 832 O O . ILE A 1 100 ? 24.870 17.766 -9.023 1.00 66.38 100 ILE A O 1
ATOM 836 N N . ASP A 1 101 ? 25.914 19.725 -8.648 1.00 63.31 101 ASP A N 1
ATOM 837 C CA . ASP A 1 101 ? 26.447 19.365 -7.337 1.00 63.31 101 ASP A CA 1
ATOM 838 C C . ASP A 1 101 ? 25.271 19.341 -6.350 1.00 63.31 101 ASP A C 1
ATOM 840 O 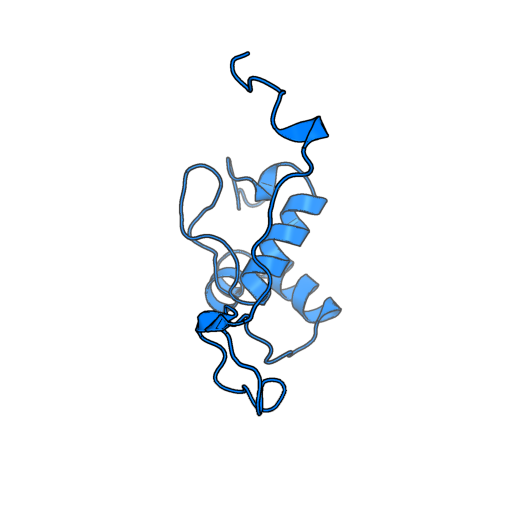O . ASP A 1 101 ? 24.685 20.378 -6.039 1.00 63.31 101 ASP A O 1
ATOM 844 N N . LEU A 1 102 ? 24.869 18.146 -5.911 1.00 63.88 102 LEU A N 1
ATOM 845 C CA . LEU A 1 102 ? 23.746 17.943 -4.985 1.00 63.88 102 LEU A CA 1
ATOM 846 C C . LEU A 1 102 ? 24.101 18.314 -3.532 1.00 63.88 102 LEU A C 1
ATOM 848 O O . LEU A 1 102 ? 23.355 17.991 -2.613 1.00 63.88 102 LEU A O 1
ATOM 852 N N . LYS A 1 103 ? 25.225 19.002 -3.303 1.00 58.31 103 LYS A N 1
ATOM 853 C CA . LYS A 1 103 ? 25.553 19.608 -2.011 1.00 58.31 103 LYS A CA 1
ATOM 854 C C . LYS A 1 103 ? 24.865 20.964 -1.855 1.00 58.31 103 LYS A C 1
ATOM 856 O O . LYS A 1 103 ? 25.499 22.006 -2.017 1.00 58.31 103 LYS A O 1
ATOM 861 N N . LYS A 1 104 ? 23.584 20.951 -1.501 1.00 44.41 104 LYS A N 1
ATOM 862 C CA . LYS A 1 104 ? 22.958 22.020 -0.714 1.00 44.41 104 LYS A CA 1
ATOM 863 C C . LYS A 1 104 ? 21.994 21.415 0.286 1.00 44.41 104 LYS A C 1
ATOM 865 O O . LYS A 1 104 ? 21.159 20.600 -0.154 1.00 44.41 104 LYS A O 1
#